Protein AF-A0AAU5MZJ8-F1 (afdb_monomer)

pLDDT: mean 77.82, std 21.88, range [34.81, 98.75]

Nearest PDB structures (foldseek):
  1cgw-assembly1_A  TM=7.640E-01  e=1.387E+00  Niallia circulans
  2dij-assembly1_A  TM=7.522E-01  e=1.387E+00  Niallia circulans
  5man-assembly1_B  TM=5.434E-01  e=4.311E-01  Bifidobacterium adolescentis
  1dtu-assembly1_A  TM=7.194E-01  e=1.300E+00  Niallia circulans
  1cgx-assembly1_A  TM=7.586E-01  e=2.333E+00  Niallia circulans

Structure (mmCIF, N/CA/C/O backbone):
data_AF-A0AAU5MZJ8-F1
#
_entry.id   AF-A0AAU5MZJ8-F1
#
loop_
_atom_site.group_PDB
_atom_site.id
_atom_site.type_symbol
_atom_site.label_atom_id
_atom_site.label_alt_id
_atom_site.label_comp_id
_atom_site.label_asym_id
_atom_site.label_entity_id
_atom_site.label_seq_id
_atom_site.pdbx_PDB_ins_code
_atom_site.Cartn_x
_atom_site.Cartn_y
_atom_site.Cartn_z
_atom_site.occupancy
_atom_site.B_iso_or_equiv
_atom_site.auth_seq_id
_atom_site.auth_comp_id
_atom_site.auth_asym_id
_atom_site.auth_atom_id
_atom_site.pdbx_PDB_model_num
ATOM 1 N N . MET A 1 1 ? -38.696 19.408 31.679 1.00 42.97 1 MET A N 1
ATOM 2 C CA . MET A 1 1 ? -37.779 20.458 31.189 1.00 42.97 1 MET A CA 1
ATOM 3 C C . MET A 1 1 ? -37.938 20.542 29.682 1.00 42.97 1 MET A C 1
ATOM 5 O O . MET A 1 1 ? -37.821 19.526 29.013 1.00 42.97 1 MET A O 1
ATOM 9 N N . ALA A 1 2 ? -38.366 21.706 29.203 1.00 43.31 2 ALA A N 1
ATOM 10 C CA . ALA A 1 2 ? -38.740 21.984 27.821 1.00 43.31 2 ALA A CA 1
ATOM 11 C C . ALA A 1 2 ? -37.609 22.708 27.072 1.00 43.31 2 ALA A C 1
ATOM 13 O O . ALA A 1 2 ? -36.688 23.217 27.708 1.00 43.31 2 ALA A O 1
ATOM 14 N N . SER A 1 3 ? -37.818 22.866 25.757 1.00 41.75 3 SER A N 1
ATOM 15 C CA . SER A 1 3 ? -37.194 23.851 24.851 1.00 41.75 3 SER A CA 1
ATOM 16 C C . SER A 1 3 ? -35.951 23.358 24.088 1.00 41.75 3 SER A C 1
ATOM 18 O O . SER A 1 3 ? -35.052 22.788 24.685 1.00 41.75 3 SER A O 1
ATOM 20 N N . ALA A 1 4 ? -35.783 23.555 22.776 1.00 44.44 4 ALA A N 1
ATOM 21 C CA . ALA A 1 4 ? -36.665 23.999 21.691 1.00 44.44 4 ALA A CA 1
ATOM 22 C C . ALA A 1 4 ? -35.978 23.707 20.338 1.00 44.44 4 ALA A C 1
ATOM 24 O O . ALA A 1 4 ? -34.767 23.523 20.251 1.00 44.44 4 ALA A O 1
ATOM 25 N N . ARG A 1 5 ? -36.792 23.660 19.279 1.00 52.44 5 ARG A N 1
ATOM 26 C CA . ARG A 1 5 ? -36.440 23.444 17.868 1.00 52.44 5 ARG A CA 1
ATOM 27 C C . ARG A 1 5 ? -36.169 24.766 17.129 1.00 52.44 5 ARG A C 1
ATOM 29 O O . ARG A 1 5 ? -36.909 25.713 17.361 1.00 52.44 5 ARG A O 1
ATOM 36 N N . ARG A 1 6 ? -35.315 24.670 16.086 1.00 52.00 6 ARG A N 1
ATOM 37 C CA . ARG A 1 6 ? -35.229 25.494 14.842 1.00 52.00 6 ARG A CA 1
ATOM 38 C C . ARG A 1 6 ? -34.779 26.959 15.068 1.00 52.00 6 ARG A C 1
ATOM 40 O O . ARG A 1 6 ? -34.987 27.509 16.130 1.00 52.00 6 ARG A O 1
ATOM 47 N N . THR A 1 7 ? -34.113 27.667 14.153 1.00 45.97 7 THR A N 1
ATOM 48 C CA . THR A 1 7 ? -34.232 27.725 12.685 1.00 45.97 7 THR A CA 1
ATOM 49 C C . THR A 1 7 ? -33.015 28.482 12.121 1.00 45.97 7 THR A C 1
ATOM 51 O O . THR A 1 7 ? -32.511 29.389 12.778 1.00 45.97 7 THR A O 1
ATOM 54 N N . ALA A 1 8 ? -32.576 28.151 10.905 1.00 48.88 8 ALA A N 1
ATOM 55 C CA . ALA A 1 8 ? -31.632 28.954 10.119 1.00 48.88 8 ALA A CA 1
ATOM 56 C C . ALA A 1 8 ? -32.317 30.180 9.478 1.00 48.88 8 ALA A C 1
ATOM 58 O O . ALA A 1 8 ? -33.536 30.155 9.287 1.00 48.88 8 ALA A O 1
ATOM 59 N N . PRO A 1 9 ? -31.538 31.177 9.020 1.00 58.47 9 PRO A N 1
ATOM 60 C CA . PRO A 1 9 ? -31.941 31.995 7.884 1.00 58.47 9 PRO A CA 1
ATOM 61 C C . PRO A 1 9 ? -30.958 31.909 6.704 1.00 58.47 9 PRO A C 1
ATOM 63 O O . PRO A 1 9 ? -29.758 32.138 6.830 1.00 58.47 9 PRO A O 1
ATOM 66 N N . PHE A 1 10 ? -31.536 31.637 5.533 1.00 47.34 10 PHE A N 1
ATOM 67 C CA . PHE A 1 10 ? -31.024 32.003 4.212 1.00 47.34 10 PHE A CA 1
ATOM 68 C C . PHE A 1 10 ? -30.968 33.532 4.072 1.00 47.34 10 PHE A C 1
ATOM 70 O O . PHE A 1 10 ? -31.932 34.205 4.443 1.00 47.34 10 PHE A O 1
ATOM 77 N N . ARG A 1 11 ? -29.93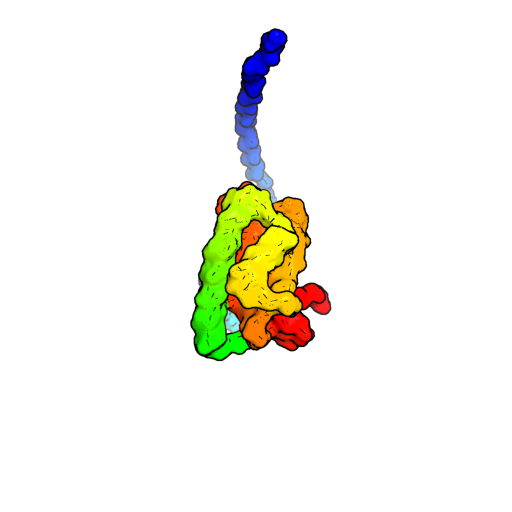5 34.067 3.408 1.00 53.38 11 ARG A N 1
ATOM 78 C CA . ARG A 1 11 ? -30.055 35.304 2.620 1.00 53.38 11 ARG A CA 1
ATOM 79 C C . ARG A 1 11 ? -29.236 35.230 1.334 1.00 53.38 11 ARG A C 1
ATOM 81 O O . ARG A 1 11 ? -28.053 34.915 1.348 1.00 53.38 11 ARG A O 1
ATOM 88 N N . ALA A 1 12 ? -29.937 35.533 0.247 1.00 47.31 12 ALA A N 1
ATOM 89 C CA . ALA A 1 12 ? -29.439 35.782 -1.092 1.00 47.31 12 ALA A CA 1
ATOM 90 C C . ALA A 1 12 ? -28.746 37.154 -1.184 1.00 47.31 12 ALA A C 1
ATOM 92 O O . ALA A 1 12 ? -29.113 38.083 -0.463 1.00 47.31 12 ALA A O 1
ATOM 93 N N . GLY A 1 13 ? -27.801 37.290 -2.114 1.00 41.91 13 GLY A N 1
ATOM 94 C CA . GLY A 1 13 ? -27.185 38.558 -2.504 1.00 41.91 13 GLY A CA 1
ATOM 95 C C . GLY A 1 13 ? -26.747 38.491 -3.966 1.00 41.91 13 GLY A C 1
ATOM 96 O O . GLY A 1 13 ? -26.109 37.527 -4.374 1.00 41.91 13 GLY A O 1
ATOM 97 N N . ALA A 1 14 ? -27.182 39.475 -4.748 1.00 46.59 14 ALA A N 1
ATOM 98 C CA . ALA A 1 14 ? -27.178 39.507 -6.203 1.00 46.59 14 ALA A CA 1
ATOM 99 C C . ALA A 1 14 ? -25.918 40.147 -6.826 1.00 46.59 14 ALA A C 1
ATOM 101 O O . ALA A 1 14 ? -25.224 40.930 -6.189 1.00 46.59 14 ALA A O 1
ATOM 102 N N . ALA A 1 15 ? -25.714 39.784 -8.097 1.00 47.28 15 ALA A N 1
ATOM 103 C CA . ALA A 1 15 ? -24.996 40.407 -9.217 1.00 47.28 15 ALA A CA 1
ATOM 104 C C . ALA A 1 15 ? -24.270 41.761 -9.046 1.00 47.28 15 ALA A C 1
ATOM 106 O O . ALA A 1 15 ? -24.851 42.733 -8.575 1.00 47.28 15 ALA A O 1
ATOM 107 N N . LEU A 1 16 ? -23.095 41.867 -9.687 1.00 46.56 16 LEU A N 1
ATOM 108 C CA . LEU A 1 16 ? -22.744 43.021 -10.526 1.00 46.56 16 LEU A CA 1
ATOM 109 C C . LEU A 1 16 ? -21.641 42.662 -11.537 1.00 46.56 16 LEU A C 1
ATOM 111 O O . LEU A 1 16 ? -20.525 42.296 -11.182 1.00 46.56 16 LEU A O 1
ATOM 115 N N . ILE A 1 17 ? -22.016 42.755 -12.813 1.00 49.84 17 ILE A N 1
ATOM 116 C CA . ILE A 1 17 ? -21.164 42.711 -14.002 1.00 49.84 17 ILE A CA 1
ATOM 117 C C . ILE A 1 17 ? -20.514 44.088 -14.144 1.00 49.84 17 ILE A C 1
ATOM 119 O O . ILE A 1 17 ? -21.228 45.090 -14.143 1.00 49.84 17 ILE A O 1
ATOM 123 N N . LEU A 1 18 ? -19.195 44.143 -14.338 1.00 51.44 18 LEU A N 1
ATOM 124 C CA . LEU A 1 18 ? -18.530 45.325 -14.884 1.00 51.44 18 LEU A CA 1
ATOM 125 C C . LEU A 1 18 ? -17.672 44.927 -16.083 1.00 51.44 18 LEU A C 1
ATOM 127 O O . LEU A 1 18 ? -16.629 44.290 -15.969 1.00 51.44 18 LEU A O 1
ATOM 131 N N . LEU A 1 19 ? -18.199 45.315 -17.241 1.00 46.66 19 LEU A N 1
ATOM 132 C CA . LEU A 1 19 ? -17.572 45.351 -18.549 1.00 46.66 19 LEU A CA 1
ATOM 133 C C . LEU A 1 19 ? -16.600 46.542 -18.570 1.00 46.66 19 LEU A C 1
ATOM 135 O O . LEU A 1 19 ? -17.018 47.675 -18.339 1.00 46.66 19 LEU A O 1
ATOM 139 N N . GLY A 1 20 ? -15.324 46.297 -18.854 1.00 44.97 20 GLY A N 1
ATOM 140 C CA . GLY A 1 20 ? -14.320 47.338 -19.071 1.00 44.97 20 GLY A CA 1
ATOM 141 C C . GLY A 1 20 ? -13.617 47.107 -20.401 1.00 44.97 20 GLY A C 1
ATOM 142 O O . GLY A 1 20 ? -12.674 46.328 -20.467 1.00 44.97 20 GLY A O 1
ATOM 143 N N . ALA A 1 21 ? -14.098 47.765 -21.456 1.00 52.84 21 ALA A N 1
ATOM 144 C CA . ALA A 1 21 ? -13.454 47.833 -22.762 1.00 52.84 21 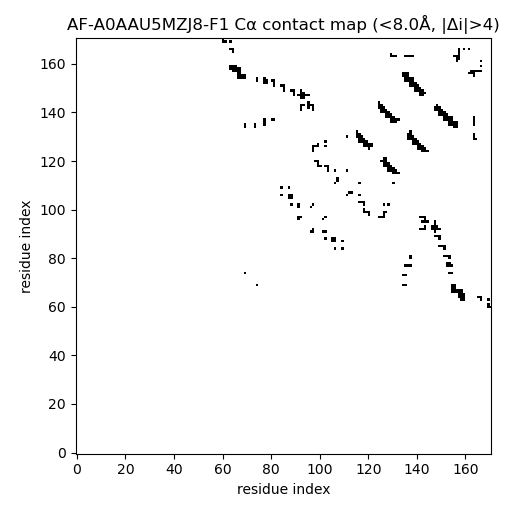ALA A CA 1
ATOM 145 C C . ALA A 1 21 ? -13.043 49.285 -23.040 1.00 52.84 21 ALA A C 1
ATOM 147 O O . ALA A 1 21 ? -13.898 50.164 -23.116 1.00 52.84 21 ALA A O 1
ATOM 148 N 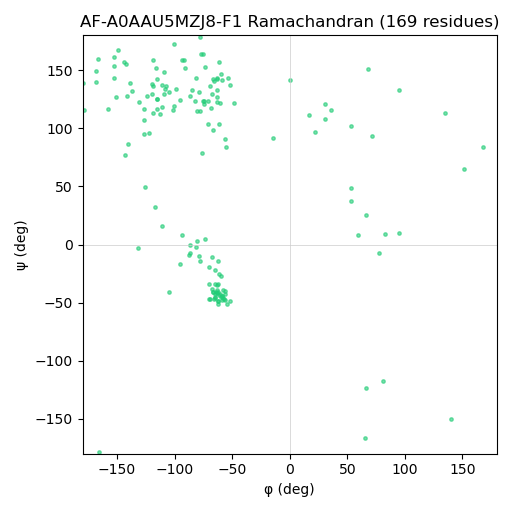N . ALA A 1 22 ? -11.736 49.516 -23.159 1.00 50.03 22 ALA A N 1
ATOM 149 C CA . ALA A 1 22 ? -11.068 50.722 -23.665 1.00 50.03 22 ALA A CA 1
ATOM 150 C C . ALA A 1 22 ? -9.552 50.415 -23.589 1.00 50.03 22 ALA A C 1
ATOM 152 O O . ALA A 1 22 ? -9.128 49.828 -22.603 1.00 50.03 22 ALA A O 1
ATOM 153 N N . LEU A 1 23 ? -8.643 50.726 -24.510 1.00 51.41 23 LEU A N 1
ATOM 154 C CA . LEU A 1 23 ? -8.605 51.643 -25.640 1.00 51.41 23 LEU A CA 1
ATOM 155 C C . LEU A 1 23 ? -7.341 51.283 -26.459 1.00 51.41 23 LEU A C 1
ATOM 157 O O . LEU A 1 23 ? -6.294 51.000 -25.888 1.00 51.41 23 LEU A O 1
ATOM 161 N N . THR A 1 24 ? -7.471 51.310 -27.786 1.00 50.66 24 THR A N 1
ATOM 162 C CA . THR A 1 24 ? -6.491 51.799 -28.782 1.00 50.66 24 THR A CA 1
ATOM 163 C C . THR A 1 24 ? -4.985 51.598 -28.549 1.00 50.66 24 THR A C 1
ATOM 165 O O . THR A 1 24 ? -4.365 52.296 -27.752 1.00 50.66 24 THR A O 1
ATOM 168 N N . GLY A 1 25 ? -4.369 50.810 -29.434 1.00 42.97 25 GLY A N 1
ATOM 169 C CA . GLY A 1 25 ? -2.945 50.896 -29.753 1.00 42.97 25 GLY A CA 1
ATOM 170 C C . GLY A 1 25 ? -2.715 50.696 -31.251 1.00 42.97 25 GLY A C 1
ATOM 171 O O . GLY A 1 25 ? -2.488 49.576 -31.694 1.00 42.97 25 GLY A O 1
ATOM 172 N N . CYS A 1 26 ? -2.795 51.777 -32.032 1.00 52.59 26 CYS A N 1
ATOM 173 C CA . CYS A 1 26 ? -2.201 51.836 -33.368 1.00 52.59 26 CYS A CA 1
ATOM 174 C C . CYS A 1 26 ? -0.686 51.982 -33.206 1.00 52.59 26 CYS A C 1
ATOM 176 O O . CYS A 1 26 ? -0.224 52.964 -32.631 1.00 52.59 26 CYS A O 1
ATOM 178 N N . GLY A 1 27 ? 0.079 51.037 -33.741 1.00 46.38 27 GLY A N 1
ATOM 179 C CA . GLY A 1 27 ? 1.530 51.133 -33.841 1.00 46.38 27 GLY A CA 1
ATOM 180 C C . GLY A 1 27 ? 1.998 50.521 -35.151 1.00 46.38 27 GLY A C 1
ATOM 181 O O . GLY A 1 27 ? 2.467 49.392 -35.174 1.00 46.38 27 GLY A O 1
ATOM 182 N N . THR A 1 28 ? 1.837 51.247 -36.257 1.00 53.56 28 THR A N 1
ATOM 183 C CA . THR A 1 28 ? 2.550 50.951 -37.504 1.00 53.56 28 THR A CA 1
ATOM 184 C C . THR A 1 28 ? 3.957 51.529 -37.397 1.00 53.56 28 THR A C 1
ATOM 186 O O . THR A 1 28 ? 4.106 52.751 -37.367 1.00 53.56 28 THR A O 1
ATOM 189 N N . VAL A 1 29 ? 4.981 50.677 -37.385 1.00 50.03 29 VAL A N 1
ATOM 190 C CA . VAL A 1 29 ? 6.347 51.096 -37.720 1.00 50.03 29 VAL A CA 1
ATOM 191 C C . VAL A 1 29 ? 6.712 50.444 -39.044 1.00 50.03 29 VAL A C 1
ATOM 193 O O . VAL A 1 29 ? 6.688 49.224 -39.187 1.00 50.03 29 VAL A O 1
ATOM 196 N N . LEU A 1 30 ? 6.974 51.301 -40.026 1.00 45.66 30 LEU A N 1
ATOM 197 C CA . LEU A 1 30 ? 7.473 50.943 -41.341 1.00 45.66 30 LEU A CA 1
ATOM 198 C C . LEU A 1 30 ? 8.935 50.487 -41.233 1.00 45.66 30 LEU A C 1
ATOM 200 O O . LEU A 1 30 ? 9.778 51.213 -40.719 1.00 45.66 30 LEU A O 1
ATOM 204 N N . VAL A 1 31 ? 9.162 49.264 -41.710 1.00 45.06 31 VAL A N 1
ATOM 205 C CA . VAL A 1 31 ? 10.235 48.793 -42.602 1.00 45.06 31 VAL A CA 1
ATOM 206 C C . VAL A 1 31 ? 11.595 49.506 -42.533 1.00 45.06 31 VAL A C 1
ATOM 208 O O . VAL A 1 31 ? 11.732 50.652 -42.949 1.00 45.06 31 VAL A O 1
ATOM 211 N N . TYR A 1 32 ? 12.630 48.725 -42.214 1.00 34.81 32 TYR A N 1
ATOM 212 C CA . TYR A 1 32 ? 13.843 48.680 -43.032 1.00 34.81 32 TYR A CA 1
ATOM 213 C C . TYR A 1 32 ? 14.124 47.214 -43.385 1.00 34.81 32 TYR A C 1
ATOM 215 O O . TYR A 1 32 ? 14.318 46.383 -42.501 1.00 34.81 32 TYR A O 1
ATOM 223 N N . ASP A 1 33 ? 14.063 46.921 -44.680 1.00 47.56 33 ASP A N 1
ATOM 224 C CA . ASP A 1 33 ? 14.564 45.701 -45.309 1.00 47.56 33 ASP A CA 1
ATOM 225 C C . ASP A 1 33 ? 16.056 45.916 -45.601 1.00 47.56 33 ASP A C 1
ATOM 227 O O . ASP A 1 33 ? 16.414 46.999 -46.065 1.00 47.56 33 ASP A O 1
ATOM 231 N N . ASP A 1 34 ? 16.906 44.945 -45.262 1.00 46.06 34 ASP A N 1
ATOM 232 C CA . ASP A 1 34 ? 17.881 44.351 -46.193 1.00 46.06 34 ASP A CA 1
ATOM 233 C C . ASP A 1 34 ? 18.658 43.245 -45.455 1.00 46.06 34 ASP A C 1
ATOM 235 O O . ASP A 1 34 ? 19.362 43.510 -44.477 1.00 46.06 34 ASP A O 1
ATOM 239 N N . GLY A 1 35 ? 18.516 41.990 -45.894 1.00 40.72 35 GLY A N 1
ATOM 240 C CA . GLY A 1 35 ? 19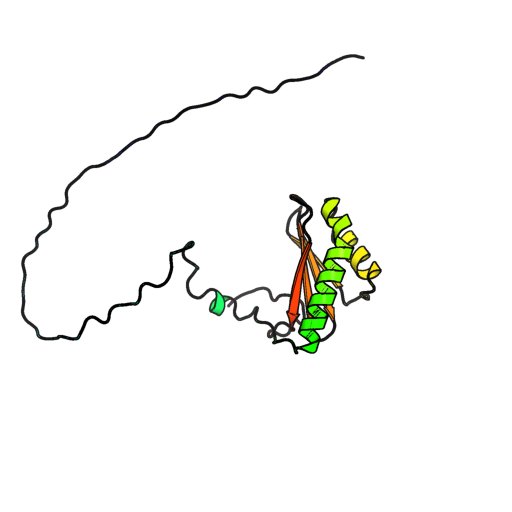.402 40.921 -45.423 1.00 40.72 35 GLY A CA 1
ATOM 241 C C . GLY A 1 35 ? 18.826 39.509 -45.398 1.00 40.72 35 GLY A C 1
ATOM 242 O O . GLY A 1 35 ? 18.704 38.918 -44.334 1.00 40.72 35 GLY A O 1
ATOM 243 N N . SER A 1 36 ? 18.515 38.973 -46.581 1.00 54.62 36 SER A N 1
ATOM 244 C CA . SER A 1 36 ? 18.730 37.574 -46.994 1.00 54.62 36 SER A CA 1
ATOM 245 C C . SER A 1 36 ? 18.676 36.470 -45.917 1.00 54.62 36 SER A C 1
ATOM 247 O O . SER A 1 36 ? 19.634 36.241 -45.178 1.00 54.62 36 SER A O 1
ATOM 249 N N . GLY A 1 37 ? 17.601 35.677 -45.941 1.00 35.81 37 GLY A N 1
ATOM 250 C CA . GLY A 1 37 ? 17.566 34.367 -45.291 1.00 35.81 37 GLY A CA 1
ATOM 251 C C . GLY A 1 37 ? 16.164 33.772 -45.190 1.00 35.81 37 GLY A C 1
ATOM 252 O O . GLY A 1 37 ? 15.523 33.880 -44.153 1.00 35.81 37 GLY A O 1
ATOM 253 N N . SER A 1 38 ? 15.681 33.100 -46.240 1.00 48.16 38 SER A N 1
ATOM 254 C CA . SER A 1 38 ? 14.627 32.087 -46.051 1.00 48.16 38 SER A CA 1
ATOM 255 C C . SER A 1 38 ? 15.226 30.884 -45.316 1.00 48.16 38 SER A C 1
ATOM 257 O O . SER A 1 38 ? 16.305 30.423 -45.694 1.00 48.16 38 SER A O 1
ATOM 259 N N . PRO A 1 39 ? 14.518 30.335 -44.316 1.00 47.00 39 PRO A N 1
ATOM 260 C CA . PRO A 1 39 ? 13.861 29.064 -44.602 1.00 47.00 39 PRO A CA 1
ATOM 261 C C . PRO A 1 39 ? 12.437 28.946 -44.026 1.00 47.00 39 PRO A C 1
ATOM 263 O O . PRO A 1 39 ? 12.149 29.340 -42.902 1.00 47.00 39 PRO A O 1
ATOM 266 N N . THR A 1 40 ? 11.567 28.360 -44.852 1.00 41.12 40 THR A N 1
ATOM 267 C CA . THR A 1 40 ? 10.404 27.510 -44.548 1.00 41.12 40 THR A CA 1
ATOM 268 C C . THR A 1 40 ? 9.858 27.525 -43.116 1.00 41.12 40 THR A C 1
ATOM 270 O O . THR A 1 40 ? 10.424 26.927 -42.203 1.00 41.12 40 THR A O 1
ATOM 273 N N . SER A 1 41 ? 8.653 28.082 -42.963 1.00 41.22 41 SER A N 1
ATOM 274 C CA . SER A 1 41 ? 7.763 27.811 -41.833 1.00 41.22 41 SER A CA 1
ATOM 275 C C . SER A 1 41 ? 7.390 26.324 -41.804 1.00 41.22 41 SER A C 1
ATOM 277 O O . SER A 1 41 ? 6.561 25.868 -42.589 1.00 41.22 41 SER A O 1
ATOM 279 N N . ALA A 1 42 ? 7.992 25.560 -40.895 1.00 46.88 42 ALA A N 1
ATOM 280 C CA . ALA A 1 42 ? 7.442 24.277 -40.480 1.00 46.88 42 ALA A CA 1
ATOM 281 C C . ALA A 1 42 ? 6.291 24.556 -39.504 1.00 46.88 42 ALA A C 1
ATOM 283 O O . ALA A 1 42 ? 6.492 25.138 -38.440 1.00 46.88 42 ALA A O 1
ATOM 284 N N . ALA A 1 43 ? 5.073 24.196 -39.904 1.00 45.94 43 ALA A N 1
ATOM 285 C CA . ALA A 1 43 ? 3.897 24.266 -39.052 1.00 45.94 43 ALA A CA 1
ATOM 286 C C . ALA A 1 43 ? 4.066 23.316 -37.855 1.00 45.94 43 ALA A C 1
ATOM 288 O O . ALA A 1 43 ? 4.250 22.113 -38.041 1.00 45.94 43 ALA A O 1
ATOM 289 N N . SER A 1 44 ? 3.987 23.844 -36.634 1.00 46.59 44 SER A N 1
ATOM 290 C CA . SER A 1 44 ? 3.848 23.017 -35.434 1.00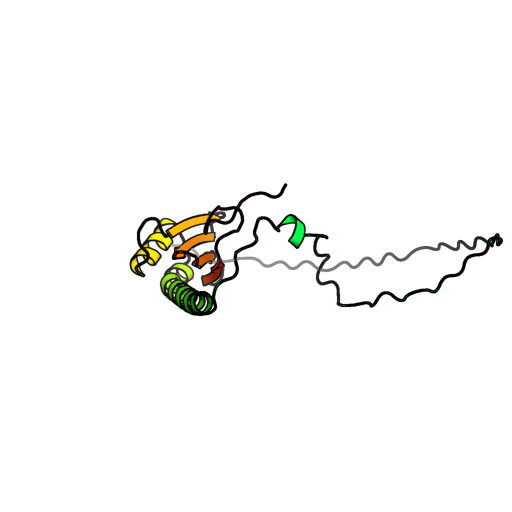 46.59 44 SER A CA 1
ATOM 291 C C . SER A 1 44 ? 2.472 22.340 -35.451 1.00 46.59 44 SER A C 1
ATOM 293 O O . SER A 1 44 ? 1.473 23.043 -35.637 1.00 46.59 44 SER A O 1
ATOM 295 N N . PRO A 1 45 ? 2.368 21.014 -35.250 1.00 47.84 45 PRO A N 1
ATOM 296 C CA . PRO A 1 45 ? 1.073 20.377 -35.092 1.00 47.84 45 PRO A CA 1
ATOM 297 C C . PRO A 1 45 ? 0.469 20.845 -33.766 1.00 47.84 45 PRO A C 1
ATOM 299 O O . PRO A 1 45 ? 1.027 20.632 -32.691 1.00 47.84 45 PRO A O 1
ATOM 302 N N . GLN A 1 46 ? -0.666 21.528 -33.861 1.00 54.06 46 GLN A N 1
ATOM 303 C CA . GLN A 1 46 ? -1.538 21.806 -32.729 1.00 54.06 46 GLN A CA 1
ATOM 304 C C . GLN A 1 46 ? -2.192 20.479 -32.332 1.00 54.06 46 GLN A C 1
ATOM 306 O O . GLN A 1 46 ? -3.066 19.987 -33.041 1.00 54.06 46 GLN A O 1
ATOM 311 N N . GLY A 1 47 ? -1.714 19.886 -31.240 1.00 46.22 47 GLY A N 1
ATOM 312 C CA . GLY A 1 47 ? -2.288 18.698 -30.621 1.00 46.22 47 GLY A CA 1
ATOM 313 C C . GLY A 1 47 ? -2.730 19.008 -29.197 1.00 46.22 47 GLY A C 1
ATOM 314 O O . GLY A 1 47 ? -1.894 19.282 -28.343 1.00 46.22 47 GLY A O 1
ATOM 315 N N . ASP A 1 48 ? -4.048 18.956 -29.014 1.00 43.97 48 ASP A N 1
ATOM 316 C CA . ASP A 1 48 ? -4.793 18.692 -27.781 1.00 43.97 48 ASP A CA 1
ATOM 317 C C . ASP A 1 48 ? -4.812 19.767 -26.676 1.00 43.97 48 ASP A C 1
ATOM 319 O O . ASP A 1 48 ? -3.982 19.849 -25.777 1.00 43.97 48 ASP A O 1
ATOM 323 N N . GLU A 1 49 ? -5.866 20.584 -26.769 1.00 47.59 49 GLU A N 1
ATOM 324 C CA . GLU A 1 49 ? -6.723 21.069 -25.679 1.00 47.59 49 GLU A CA 1
ATOM 325 C C . GLU A 1 49 ? -6.110 21.043 -24.266 1.00 47.59 49 GLU A C 1
ATOM 327 O O . GLU A 1 49 ? -6.171 20.059 -23.527 1.00 47.59 49 GLU A O 1
ATOM 332 N N . ALA A 1 50 ? -5.586 22.204 -23.868 1.00 48.12 50 ALA A N 1
ATOM 333 C CA . ALA A 1 50 ? -5.049 22.495 -22.548 1.00 48.12 50 ALA A CA 1
ATOM 334 C C . ALA A 1 50 ? -6.071 22.241 -21.424 1.00 48.12 50 ALA A C 1
ATOM 336 O O . ALA A 1 50 ? -6.791 23.134 -20.969 1.00 48.12 50 ALA A O 1
ATOM 337 N N . ARG A 1 51 ? -6.062 21.021 -20.888 1.00 54.38 51 ARG A N 1
ATOM 338 C CA . ARG A 1 51 ? -6.502 20.733 -19.525 1.00 54.38 51 ARG A CA 1
ATOM 339 C C . ARG A 1 51 ? -5.409 21.198 -18.564 1.00 54.38 51 ARG A C 1
ATOM 341 O O . ARG A 1 51 ? -4.645 20.373 -18.102 1.00 54.38 51 ARG A O 1
ATOM 348 N N . GLY A 1 52 ? -5.358 22.508 -18.299 1.00 51.16 52 GLY A N 1
ATOM 349 C CA . GLY A 1 52 ? -4.511 23.153 -17.284 1.00 51.16 52 GLY A CA 1
ATOM 350 C C . GLY A 1 52 ? -3.022 22.809 -17.379 1.00 51.16 52 GLY A C 1
ATOM 351 O O . GLY A 1 52 ? -2.635 21.744 -16.924 1.00 51.16 52 GLY A O 1
ATOM 352 N N . ASP A 1 53 ? -2.228 23.734 -17.930 1.00 53.22 53 ASP A N 1
ATOM 353 C CA . ASP A 1 53 ? -0.754 23.743 -17.998 1.00 53.22 53 ASP A CA 1
ATOM 354 C C . ASP A 1 53 ? -0.090 22.725 -17.053 1.00 53.22 53 ASP A C 1
ATOM 356 O O . ASP A 1 53 ? 0.111 22.979 -15.861 1.00 53.22 53 ASP A O 1
ATOM 360 N N . ALA A 1 54 ? 0.161 21.516 -17.560 1.00 67.56 54 ALA A N 1
ATOM 361 C CA . ALA A 1 54 ? 0.932 20.541 -16.814 1.00 67.56 54 ALA A CA 1
ATOM 362 C C . ALA A 1 54 ? 2.326 21.143 -16.640 1.00 67.56 54 ALA A C 1
ATOM 364 O O . ALA A 1 54 ? 2.934 21.551 -17.628 1.00 67.56 54 ALA A O 1
ATOM 365 N N . VAL A 1 55 ? 2.814 21.214 -15.396 1.00 70.94 55 VAL A N 1
ATOM 366 C CA . VAL A 1 55 ? 4.160 21.725 -15.106 1.00 70.94 55 VAL A CA 1
ATOM 367 C C . VAL A 1 55 ? 5.142 21.040 -16.064 1.00 70.94 55 VAL A C 1
ATOM 369 O O . VAL A 1 55 ? 5.189 19.801 -16.068 1.00 70.94 55 VAL A O 1
ATOM 372 N N . PRO A 1 56 ? 5.896 21.802 -16.881 1.00 78.75 56 PRO A N 1
ATOM 373 C CA . PRO A 1 56 ? 6.859 21.220 -17.800 1.00 78.75 56 PRO A CA 1
ATOM 374 C C . PRO A 1 56 ? 7.787 20.269 -17.044 1.00 78.75 56 PRO A C 1
ATOM 376 O O . PRO A 1 56 ? 8.231 20.573 -15.936 1.00 78.75 56 PRO A O 1
ATOM 379 N N . HIS A 1 57 ? 8.065 19.112 -17.636 1.00 82.62 57 HIS A N 1
ATOM 380 C CA . HIS A 1 57 ? 8.974 18.103 -17.090 1.00 82.62 57 HIS A CA 1
ATOM 381 C C . HIS A 1 57 ? 8.536 17.413 -15.784 1.00 82.62 57 HIS A C 1
ATOM 383 O O . HIS A 1 57 ? 9.374 16.952 -15.010 1.00 82.62 57 HIS A O 1
ATOM 389 N N . TYR A 1 58 ? 7.231 17.331 -15.484 1.00 83.44 58 TYR A N 1
ATOM 390 C CA . TYR A 1 58 ? 6.766 16.660 -14.261 1.00 83.44 58 TYR A CA 1
ATOM 391 C C . TYR A 1 58 ? 7.247 15.203 -14.157 1.00 83.44 58 TYR A C 1
ATOM 393 O O . TYR A 1 58 ? 7.669 14.788 -13.079 1.00 83.44 58 TYR A O 1
ATOM 401 N N . ALA A 1 59 ? 7.197 14.440 -15.254 1.00 85.88 59 ALA A N 1
ATOM 402 C CA . ALA A 1 59 ? 7.601 13.035 -15.262 1.00 85.88 59 ALA A CA 1
ATOM 403 C C . ALA A 1 59 ? 9.103 12.882 -14.983 1.00 85.88 59 ALA A C 1
ATOM 405 O O . ALA A 1 59 ? 9.497 12.051 -14.171 1.00 85.88 59 ALA A O 1
ATOM 406 N N . GLU A 1 60 ? 9.925 13.733 -15.589 1.00 85.19 60 GLU A N 1
ATOM 407 C CA . GLU A 1 60 ? 11.371 13.780 -15.405 1.00 85.19 60 GLU A CA 1
ATOM 408 C C . GLU A 1 60 ? 11.725 14.183 -13.969 1.00 85.19 60 GLU A C 1
ATOM 410 O O . GLU A 1 60 ? 12.519 13.509 -13.315 1.00 85.19 60 GLU A O 1
ATOM 415 N N . ASN A 1 61 ? 11.052 15.205 -13.431 1.00 86.69 61 ASN A N 1
ATOM 416 C CA . ASN A 1 61 ? 11.231 15.654 -12.048 1.00 86.69 61 ASN A CA 1
ATOM 417 C C . ASN A 1 61 ? 10.793 14.598 -11.018 1.00 86.69 61 ASN A C 1
ATOM 419 O O . ASN A 1 61 ? 11.237 14.637 -9.874 1.00 86.69 61 ASN A O 1
ATOM 423 N N . HIS A 1 62 ? 9.929 13.655 -11.407 1.00 89.62 62 HIS A N 1
ATOM 424 C CA . HIS A 1 62 ? 9.435 12.575 -10.549 1.00 89.62 62 HIS A CA 1
ATOM 425 C C . HIS A 1 62 ? 9.951 11.194 -10.966 1.00 89.62 62 HIS A C 1
ATOM 427 O O . HIS A 1 62 ? 9.433 10.186 -10.486 1.00 89.62 62 HIS A O 1
ATOM 433 N N . ALA A 1 63 ? 10.999 11.122 -11.795 1.00 90.31 63 ALA A N 1
ATOM 434 C CA . ALA A 1 63 ? 11.560 9.855 -12.265 1.00 90.31 63 ALA A CA 1
ATOM 435 C C . ALA A 1 63 ? 12.055 8.961 -11.112 1.00 90.31 63 ALA A C 1
ATOM 437 O O . ALA A 1 63 ? 11.974 7.738 -11.211 1.00 90.31 63 ALA A O 1
ATOM 438 N N . PHE A 1 64 ? 12.456 9.552 -9.980 1.00 90.50 64 PHE A N 1
ATOM 439 C CA . PHE A 1 64 ? 12.803 8.836 -8.744 1.00 90.50 64 PHE A CA 1
ATOM 440 C C . PHE A 1 64 ? 11.621 8.045 -8.138 1.00 90.50 64 PHE A C 1
ATOM 442 O O . PHE A 1 64 ? 11.804 7.211 -7.259 1.00 90.50 64 PHE A O 1
ATOM 449 N N . GLN A 1 65 ? 10.383 8.290 -8.577 1.00 93.75 65 GLN A N 1
ATOM 450 C CA . GLN A 1 65 ? 9.197 7.526 -8.170 1.00 93.75 65 GLN A CA 1
ATOM 451 C C . GLN A 1 65 ? 8.877 6.378 -9.137 1.00 93.75 65 GLN A C 1
ATOM 453 O O . GLN A 1 65 ? 7.827 5.753 -9.001 1.00 93.75 65 GLN A O 1
ATOM 458 N N . SER A 1 66 ? 9.752 6.093 -10.105 1.00 94.81 66 SER A N 1
ATOM 459 C CA . SER A 1 66 ? 9.546 5.000 -11.057 1.00 94.81 66 SER A CA 1
ATOM 460 C C . SER A 1 66 ? 9.596 3.638 -10.369 1.00 94.81 66 SER A C 1
ATOM 462 O O . SER A 1 66 ? 10.397 3.388 -9.460 1.00 94.81 66 SER A O 1
ATOM 464 N N . THR A 1 67 ? 8.734 2.742 -10.834 1.00 97.00 67 THR A N 1
ATOM 465 C CA . THR A 1 67 ? 8.631 1.365 -10.351 1.00 97.00 67 THR A CA 1
ATOM 466 C C . THR A 1 67 ? 9.151 0.403 -11.403 1.00 97.00 67 THR A C 1
ATOM 468 O O . THR A 1 67 ? 8.997 0.649 -12.596 1.00 97.00 67 THR A O 1
ATOM 471 N N . ALA A 1 68 ? 9.718 -0.716 -10.965 1.00 97.31 68 ALA A N 1
ATOM 472 C CA . ALA A 1 68 ? 10.006 -1.832 -11.850 1.00 97.31 68 ALA A CA 1
ATOM 473 C C . ALA A 1 68 ? 8.717 -2.364 -12.500 1.00 97.31 68 ALA A C 1
ATOM 475 O O . ALA A 1 68 ? 7.652 -2.383 -11.872 1.00 97.31 68 ALA A O 1
ATOM 476 N N . ASP A 1 69 ? 8.839 -2.842 -13.736 1.00 97.38 69 ASP A N 1
ATOM 477 C CA . ASP A 1 69 ? 7.746 -3.516 -14.428 1.00 97.38 69 ASP A CA 1
ATOM 478 C C . ASP A 1 69 ? 7.400 -4.841 -13.741 1.00 97.38 69 ASP A C 1
ATOM 480 O O . ASP A 1 69 ? 8.273 -5.602 -13.308 1.00 97.38 69 ASP A O 1
ATOM 484 N N . LEU A 1 70 ? 6.103 -5.135 -13.660 1.00 97.19 70 LEU A N 1
ATOM 485 C CA . LEU A 1 70 ? 5.621 -6.421 -13.175 1.00 97.19 70 LEU A CA 1
ATOM 486 C C . LEU A 1 70 ? 5.685 -7.465 -14.291 1.00 97.19 70 LEU A C 1
ATOM 488 O O . LEU A 1 70 ? 5.363 -7.190 -15.447 1.00 97.19 70 LEU A O 1
ATOM 492 N N . SER A 1 71 ? 6.025 -8.700 -13.921 1.00 97.50 71 SER A N 1
ATOM 493 C CA . SER A 1 71 ? 5.747 -9.841 -14.791 1.00 97.50 71 SER A CA 1
ATOM 494 C C . SER A 1 71 ? 4.236 -9.974 -15.009 1.00 97.50 71 SER A C 1
ATOM 496 O O . SER A 1 71 ? 3.436 -9.549 -14.175 1.00 97.50 71 SER A O 1
ATOM 498 N N . GLU A 1 72 ? 3.820 -10.619 -16.097 1.00 97.81 72 GLU A N 1
ATOM 499 C CA . GLU A 1 72 ? 2.392 -10.828 -16.369 1.00 97.81 72 GLU A CA 1
ATOM 500 C C . GLU A 1 72 ? 1.692 -11.602 -15.236 1.00 97.81 72 GLU A C 1
ATOM 502 O O . GLU A 1 72 ? 0.584 -11.259 -14.824 1.00 97.81 72 GLU A O 1
ATOM 507 N N . ALA A 1 73 ? 2.372 -12.601 -14.666 1.00 97.25 73 ALA A N 1
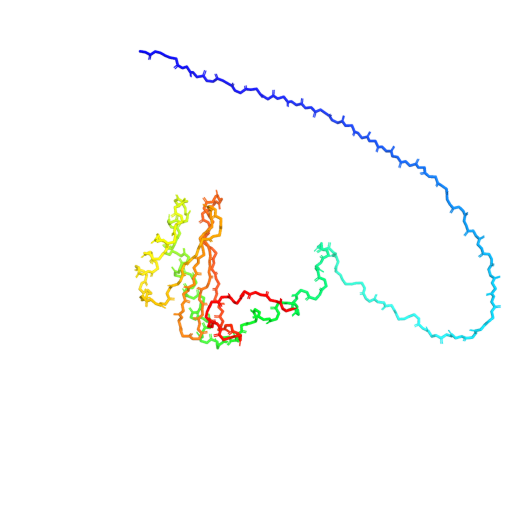ATOM 508 C CA . ALA A 1 73 ? 1.862 -13.349 -13.520 1.00 97.25 73 ALA A CA 1
ATOM 509 C C . ALA A 1 73 ? 1.696 -12.459 -12.275 1.00 97.25 73 ALA A C 1
ATOM 511 O O . ALA A 1 73 ? 0.691 -12.563 -11.569 1.00 97.25 73 ALA A O 1
ATOM 512 N N . ASP A 1 74 ? 2.651 -11.560 -12.018 1.00 97.75 74 ASP A N 1
ATOM 513 C CA . ASP A 1 74 ? 2.573 -10.623 -10.897 1.00 97.75 74 ASP A CA 1
ATOM 514 C C . ASP A 1 74 ? 1.506 -9.555 -11.098 1.00 97.75 74 ASP A C 1
ATOM 516 O O . ASP A 1 74 ? 0.869 -9.160 -10.126 1.00 97.75 74 ASP A O 1
ATOM 520 N N . ARG A 1 75 ? 1.278 -9.113 -12.337 1.00 98.19 75 ARG A N 1
ATOM 521 C CA . ARG A 1 75 ? 0.214 -8.163 -12.672 1.00 98.19 75 ARG A CA 1
ATOM 522 C C . ARG A 1 75 ? -1.161 -8.754 -12.366 1.00 98.19 75 ARG A C 1
ATOM 524 O O . ARG A 1 75 ? -1.927 -8.148 -11.621 1.00 98.19 75 ARG A O 1
ATOM 531 N N . VAL A 1 76 ? -1.437 -9.968 -12.851 1.00 98.44 76 VAL A N 1
ATOM 532 C CA . VAL A 1 76 ? -2.699 -10.683 -12.572 1.00 98.44 76 VAL A CA 1
ATOM 533 C C . VAL A 1 76 ? -2.875 -10.930 -11.072 1.00 98.44 76 VAL A C 1
ATOM 535 O O . VAL A 1 76 ? -3.957 -10.718 -10.522 1.00 98.44 76 VAL A O 1
ATOM 538 N N . ARG A 1 77 ? -1.804 -11.332 -10.375 1.00 98.44 77 ARG A N 1
ATOM 539 C CA . ARG A 1 77 ? -1.823 -11.471 -8.912 1.00 98.44 77 ARG A CA 1
ATOM 540 C C . ARG A 1 77 ? -2.106 -10.132 -8.225 1.00 98.44 77 ARG A C 1
ATOM 542 O O . ARG A 1 77 ? -2.909 -10.087 -7.302 1.00 98.44 77 ARG A O 1
ATOM 549 N N . GLY A 1 78 ? -1.476 -9.054 -8.680 1.00 98.38 78 GLY A N 1
ATOM 550 C CA . GLY A 1 78 ? -1.655 -7.702 -8.161 1.00 98.38 78 GLY A CA 1
ATOM 551 C C . GLY A 1 78 ? -3.096 -7.224 -8.254 1.00 98.38 78 GLY A C 1
ATOM 552 O O . GLY A 1 78 ? -3.629 -6.718 -7.272 1.00 98.38 78 GLY A O 1
ATOM 553 N N . GLU A 1 79 ? -3.754 -7.451 -9.388 1.00 98.62 79 GLU A N 1
ATOM 554 C CA . GLU A 1 79 ? -5.175 -7.136 -9.568 1.00 98.62 79 GLU A CA 1
ATOM 555 C C . GLU A 1 79 ? -6.057 -7.895 -8.565 1.00 98.62 79 GLU A C 1
ATOM 557 O O . GLU A 1 79 ? -6.913 -7.295 -7.913 1.00 98.62 79 GLU A O 1
ATOM 562 N N . ALA A 1 80 ? -5.807 -9.193 -8.365 1.00 98.62 80 ALA A N 1
ATOM 563 C CA . ALA A 1 80 ? -6.546 -9.990 -7.387 1.00 98.62 80 ALA A CA 1
ATOM 564 C C . ALA A 1 80 ? -6.335 -9.499 -5.941 1.00 98.62 80 ALA A C 1
ATOM 566 O O . ALA A 1 80 ? -7.290 -9.411 -5.166 1.00 98.62 80 ALA A O 1
ATOM 567 N N . GLU A 1 81 ? -5.101 -9.142 -5.574 1.00 98.69 81 GLU A N 1
ATOM 568 C CA . GLU A 1 81 ? -4.784 -8.605 -4.246 1.00 98.69 81 GLU A CA 1
ATOM 569 C C . GLU A 1 81 ? -5.397 -7.213 -4.029 1.00 98.69 81 GLU A C 1
ATOM 571 O O . GLU A 1 81 ? -5.925 -6.932 -2.953 1.00 98.69 81 GLU A O 1
ATOM 576 N N . VAL A 1 82 ? -5.414 -6.359 -5.057 1.00 98.75 82 VAL A N 1
ATOM 577 C CA . VAL A 1 82 ? -6.092 -5.055 -5.026 1.00 98.75 82 VAL A CA 1
ATOM 578 C C . VAL A 1 82 ? -7.581 -5.224 -4.731 1.00 98.75 82 VAL A C 1
ATOM 580 O O . VAL A 1 82 ? -8.111 -4.546 -3.848 1.00 98.75 82 VAL A O 1
ATOM 583 N N . GLU A 1 83 ? -8.259 -6.141 -5.421 1.00 98.56 83 GLU A N 1
ATOM 584 C CA . GLU A 1 83 ? -9.687 -6.389 -5.199 1.00 98.56 83 GLU A CA 1
ATOM 585 C C . GLU A 1 83 ? -9.959 -6.979 -3.810 1.00 98.56 83 GLU A C 1
ATOM 587 O O . GLU A 1 83 ? -10.865 -6.522 -3.106 1.00 98.56 83 GLU A O 1
ATOM 592 N N . LYS A 1 84 ? -9.121 -7.915 -3.352 1.00 98.56 84 LYS A N 1
ATOM 593 C CA . LYS A 1 84 ? -9.186 -8.468 -1.992 1.00 98.56 84 LYS A CA 1
ATOM 594 C C . LYS A 1 84 ? -9.054 -7.378 -0.924 1.00 98.56 84 LYS A C 1
ATOM 596 O O . LYS A 1 84 ? -9.840 -7.346 0.027 1.00 98.56 84 LYS A O 1
ATOM 601 N N . VAL A 1 85 ? -8.089 -6.472 -1.079 1.00 98.38 85 VAL A N 1
ATOM 602 C CA . VAL A 1 85 ? -7.857 -5.358 -0.150 1.00 98.38 85 VAL A CA 1
ATOM 603 C C . VAL A 1 85 ? -9.023 -4.373 -0.160 1.00 98.38 85 VAL A C 1
ATOM 605 O O . VAL A 1 85 ? -9.510 -4.000 0.910 1.00 98.38 85 VAL A O 1
ATOM 608 N N . LYS A 1 86 ? -9.503 -3.971 -1.345 1.00 97.31 86 LYS A N 1
ATOM 609 C CA . LYS A 1 86 ? -10.661 -3.074 -1.469 1.00 97.31 86 LYS A CA 1
ATOM 610 C C . LYS A 1 86 ? -11.883 -3.656 -0.772 1.00 97.31 86 LYS A C 1
ATOM 612 O O . LYS A 1 86 ? -12.530 -2.951 -0.001 1.00 97.31 86 LYS A O 1
ATOM 617 N N . TRP A 1 87 ? -12.167 -4.936 -1.009 1.00 96.88 87 TRP A N 1
ATOM 618 C CA . TRP A 1 87 ? -13.296 -5.619 -0.390 1.00 96.88 87 TRP A CA 1
ATOM 619 C C . TRP A 1 87 ? -13.158 -5.680 1.134 1.00 96.88 87 TRP A C 1
ATOM 621 O O . TRP A 1 87 ? -14.076 -5.291 1.852 1.00 96.88 87 TRP A O 1
ATOM 631 N N . GLY A 1 88 ? -11.994 -6.093 1.645 1.00 96.50 88 GLY A N 1
ATOM 632 C CA . GLY A 1 88 ? -11.782 -6.209 3.088 1.00 96.50 88 GLY A CA 1
ATOM 633 C C . GLY A 1 88 ? -11.843 -4.870 3.828 1.00 96.50 88 GLY A C 1
ATOM 634 O O . GLY A 1 88 ? -12.331 -4.810 4.956 1.00 96.50 88 GLY A O 1
ATOM 635 N N . LEU A 1 89 ? -11.397 -3.782 3.195 1.00 95.94 89 LEU A N 1
ATOM 636 C CA . LEU A 1 89 ? -11.405 -2.442 3.788 1.00 95.94 89 LEU A CA 1
ATOM 637 C C . LEU A 1 89 ? -12.716 -1.667 3.581 1.00 95.94 89 LEU A C 1
ATOM 639 O O . LEU A 1 89 ? -12.887 -0.623 4.213 1.00 95.94 89 LEU A O 1
ATOM 643 N N . ALA A 1 90 ? -13.649 -2.160 2.758 1.00 92.81 90 ALA A N 1
ATOM 644 C CA . ALA A 1 90 ? -14.875 -1.444 2.396 1.00 92.81 90 ALA A CA 1
ATOM 645 C C . ALA A 1 90 ? -15.687 -0.996 3.623 1.00 92.81 90 ALA A C 1
ATOM 647 O O . ALA A 1 90 ? -15.962 0.191 3.788 1.00 92.81 90 ALA A O 1
ATOM 648 N N . ALA A 1 91 ? -15.970 -1.911 4.556 1.00 91.12 91 ALA A N 1
ATOM 649 C CA . ALA A 1 91 ? -16.747 -1.593 5.758 1.00 91.12 91 ALA A CA 1
ATOM 650 C C . ALA A 1 91 ? -16.051 -0.562 6.670 1.00 91.12 91 ALA A C 1
ATOM 652 O O . ALA A 1 91 ? -16.704 0.276 7.300 1.00 91.12 91 ALA A O 1
ATOM 653 N N . LEU A 1 92 ? -14.715 -0.602 6.746 1.00 91.56 92 LEU A N 1
ATOM 654 C CA . LEU A 1 92 ? -13.940 0.370 7.519 1.00 91.56 92 LEU A CA 1
ATOM 655 C C . LEU A 1 92 ? -14.040 1.770 6.898 1.00 91.56 92 LEU A C 1
ATOM 657 O O . LEU A 1 92 ? -14.175 2.766 7.618 1.00 91.56 92 LEU A O 1
ATOM 661 N N . ALA A 1 93 ? -13.986 1.826 5.569 1.00 89.88 93 ALA A N 1
ATOM 662 C CA . ALA A 1 93 ? -14.057 3.052 4.799 1.00 89.88 93 ALA A CA 1
ATOM 663 C C . ALA A 1 93 ? -15.468 3.673 4.850 1.00 89.88 93 ALA A C 1
ATOM 665 O O . ALA A 1 93 ? -15.600 4.846 5.203 1.00 89.88 93 ALA A O 1
ATOM 666 N N . GLU A 1 94 ? -16.527 2.883 4.638 1.00 88.06 94 GLU A N 1
ATOM 667 C CA . GLU A 1 94 ? -17.934 3.302 4.782 1.00 88.06 94 GLU A CA 1
ATOM 668 C C . GLU A 1 94 ? -18.239 3.855 6.179 1.00 88.06 94 GLU A C 1
ATOM 670 O O . GLU A 1 94 ? -18.932 4.864 6.341 1.00 88.06 94 GLU A O 1
ATOM 675 N N . GLY A 1 95 ? -17.670 3.225 7.210 1.00 85.56 95 GLY A N 1
ATOM 676 C CA . GLY A 1 95 ? -17.811 3.663 8.593 1.00 85.56 95 GLY A CA 1
ATOM 677 C C . GLY A 1 95 ? -17.122 4.993 8.912 1.00 85.56 95 GLY A C 1
ATOM 678 O O . GLY A 1 95 ? -17.350 5.519 10.003 1.00 85.56 95 GLY A O 1
ATOM 679 N N . ARG A 1 96 ? -16.291 5.536 8.005 1.00 83.56 96 ARG A N 1
ATOM 680 C CA . ARG A 1 96 ? -15.461 6.744 8.203 1.00 83.56 96 ARG A CA 1
ATOM 681 C C . ARG A 1 96 ? -14.576 6.665 9.450 1.00 83.56 96 ARG A C 1
ATOM 683 O O . ARG A 1 96 ? -14.379 7.642 10.168 1.00 83.56 96 ARG A O 1
ATOM 690 N N . LYS A 1 97 ? -14.059 5.465 9.723 1.00 76.62 97 LYS A N 1
ATOM 691 C CA . LYS A 1 97 ? -13.194 5.154 10.873 1.00 76.62 97 LYS A CA 1
ATOM 692 C C . LYS A 1 97 ? -11.803 4.710 10.422 1.00 76.62 97 LYS A C 1
ATOM 694 O O . LYS A 1 97 ? -11.190 3.871 11.079 1.00 76.62 97 LYS A O 1
ATOM 699 N N . SER A 1 98 ? -11.311 5.236 9.297 1.00 84.62 98 SER A N 1
ATOM 700 C CA . SER A 1 98 ? -9.968 4.924 8.810 1.00 84.62 98 SER A CA 1
ATOM 701 C C . SER A 1 98 ? -8.934 5.488 9.786 1.00 84.62 98 SER A C 1
ATOM 703 O O . SER A 1 98 ? -8.643 6.681 9.799 1.00 84.62 98 SER A O 1
ATOM 705 N N . THR A 1 99 ? -8.436 4.619 10.657 1.00 91.38 99 THR A N 1
ATOM 706 C CA . THR A 1 99 ? -7.252 4.848 11.480 1.00 91.38 99 THR A CA 1
ATOM 707 C C . THR A 1 99 ? -6.200 3.839 11.056 1.00 91.38 99 THR A C 1
ATOM 709 O O . THR A 1 99 ? -6.540 2.739 10.618 1.00 91.38 99 THR A O 1
ATOM 712 N N . GLU A 1 100 ? -4.925 4.177 11.221 1.00 94.69 100 GLU A N 1
ATOM 713 C CA . GLU A 1 100 ? -3.815 3.271 10.908 1.00 94.69 100 GLU A CA 1
ATOM 714 C C . GLU A 1 100 ? -3.974 1.907 11.586 1.00 94.69 100 GLU A C 1
ATOM 716 O O . GLU A 1 100 ? -3.964 0.875 10.922 1.00 94.69 100 GLU A O 1
ATOM 721 N N . ALA A 1 101 ? -4.261 1.900 12.891 1.00 95.06 101 ALA A N 1
ATOM 722 C CA . ALA A 1 101 ? -4.481 0.668 13.646 1.00 95.06 101 ALA A CA 1
ATOM 723 C C . ALA A 1 101 ? -5.693 -0.143 13.147 1.00 95.06 101 ALA A C 1
ATOM 725 O O . ALA A 1 101 ? -5.684 -1.374 13.204 1.00 95.06 101 ALA A O 1
ATOM 726 N N . GLY A 1 102 ? -6.749 0.527 12.674 1.00 94.69 102 GLY A N 1
ATOM 727 C CA . GLY A 1 102 ? -7.919 -0.129 12.093 1.00 94.69 102 GLY A CA 1
ATOM 728 C C . GLY A 1 102 ? -7.598 -0.792 10.755 1.00 94.69 102 GLY A C 1
ATOM 729 O O . GLY A 1 102 ? -7.932 -1.959 10.559 1.00 94.69 102 GLY A O 1
ATOM 730 N N . VAL A 1 103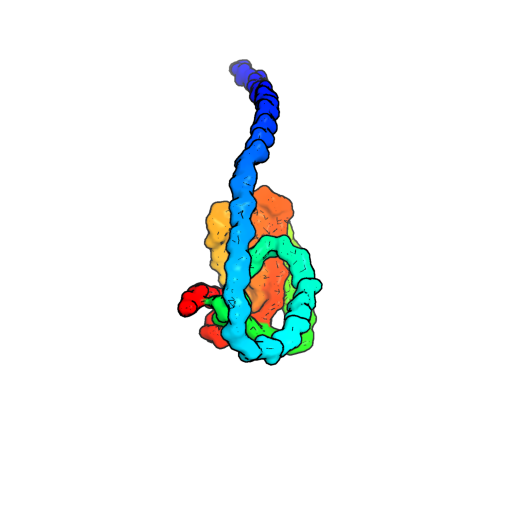 ? -6.909 -0.068 9.871 1.00 96.06 103 VAL A N 1
ATOM 731 C CA . VAL A 1 103 ? -6.474 -0.573 8.561 1.00 96.06 103 VAL A CA 1
ATOM 732 C C . VAL A 1 103 ? -5.518 -1.750 8.737 1.00 96.06 103 VAL A C 1
ATOM 734 O O . VAL A 1 103 ? -5.752 -2.810 8.162 1.00 96.06 103 VAL A O 1
ATOM 737 N N . LEU A 1 104 ? -4.509 -1.605 9.598 1.00 97.31 104 LEU A N 1
ATOM 738 C CA . LEU A 1 104 ? -3.538 -2.653 9.904 1.00 97.31 104 LEU A CA 1
ATOM 739 C C . LEU A 1 104 ? -4.230 -3.937 10.388 1.00 97.31 104 LEU A C 1
ATOM 741 O O . LEU A 1 104 ? -3.988 -5.018 9.858 1.00 97.31 104 LEU A O 1
ATOM 745 N N . LYS A 1 105 ? -5.168 -3.815 11.336 1.00 97.38 105 LYS A N 1
ATOM 746 C CA . LYS A 1 105 ? -5.943 -4.951 11.856 1.00 97.38 105 LYS A CA 1
ATOM 747 C C . LYS A 1 105 ? -6.730 -5.677 10.766 1.00 97.38 105 LYS A C 1
ATOM 749 O O . LYS A 1 105 ? -6.747 -6.905 10.754 1.00 97.38 105 LYS A O 1
ATOM 754 N N . VAL A 1 106 ? -7.399 -4.938 9.881 1.00 97.56 106 VAL A N 1
ATOM 755 C CA . VAL A 1 106 ? -8.160 -5.538 8.776 1.00 97.56 106 VAL A CA 1
ATOM 756 C C . VAL A 1 106 ? -7.223 -6.265 7.816 1.00 97.56 106 VAL A C 1
ATOM 758 O O . VAL A 1 106 ? -7.495 -7.410 7.471 1.00 97.56 106 VAL A O 1
ATOM 761 N N . LEU A 1 107 ? -6.103 -5.647 7.435 1.00 98.38 107 LEU A N 1
ATOM 762 C CA . LEU A 1 107 ? -5.126 -6.255 6.529 1.00 98.38 107 LEU A CA 1
ATOM 763 C C . LEU A 1 107 ? -4.516 -7.539 7.121 1.00 98.38 107 LEU A C 1
ATOM 765 O O . LEU A 1 107 ? -4.444 -8.553 6.429 1.00 98.38 107 LEU A O 1
ATOM 769 N N . HIS A 1 108 ? -4.195 -7.567 8.414 1.00 98.44 108 HIS A N 1
ATOM 770 C CA . HIS A 1 108 ? -3.799 -8.816 9.076 1.00 98.44 108 HIS A CA 1
ATOM 771 C C . HIS A 1 108 ? -4.916 -9.864 9.086 1.00 98.44 108 HIS A C 1
ATOM 773 O O . HIS A 1 108 ? -4.659 -11.041 8.845 1.00 98.44 108 HIS A O 1
ATOM 779 N N . GLY A 1 109 ? -6.170 -9.448 9.288 1.00 98.12 109 GLY A N 1
ATOM 780 C CA . GLY A 1 109 ? -7.338 -10.329 9.185 1.00 98.12 109 GLY A CA 1
ATOM 781 C C . GLY A 1 109 ? -7.540 -10.935 7.790 1.00 98.12 109 GLY A C 1
ATOM 782 O O . GLY A 1 109 ? -8.103 -12.020 7.672 1.00 98.12 109 GLY A O 1
ATOM 783 N N . LEU A 1 110 ? -7.036 -10.279 6.740 1.00 97.94 110 LEU A N 1
ATOM 784 C CA . LEU A 1 110 ? -6.997 -10.799 5.367 1.00 97.94 110 LEU A CA 1
ATOM 785 C C . LEU A 1 110 ? -5.818 -11.758 5.108 1.00 97.94 110 LEU A C 1
ATOM 787 O O . LEU A 1 110 ? -5.699 -12.300 4.002 1.00 97.94 110 LEU A O 1
ATOM 791 N N . GLY A 1 111 ? -4.956 -11.973 6.104 1.00 98.19 111 GLY A N 1
ATOM 792 C CA . GLY A 1 111 ? -3.829 -12.901 6.053 1.00 98.19 111 GLY A CA 1
ATOM 793 C C . GLY A 1 111 ? -2.490 -12.280 5.654 1.00 98.19 111 GLY A C 1
ATOM 794 O O . GLY A 1 111 ? -1.547 -13.028 5.410 1.00 98.19 111 GLY A O 1
ATOM 795 N N . TYR A 1 112 ? -2.374 -10.949 5.579 1.00 98.12 112 TYR A N 1
ATOM 796 C CA . TYR A 1 112 ? -1.071 -10.310 5.373 1.00 98.12 112 TYR A CA 1
ATOM 797 C C . TYR A 1 112 ? -0.264 -10.355 6.681 1.00 98.12 112 TYR A C 1
ATOM 799 O O . TYR A 1 112 ? -0.768 -9.898 7.708 1.00 98.12 112 TYR A O 1
ATOM 807 N N . PRO A 1 113 ? 0.952 -10.923 6.699 1.00 95.56 113 PRO A N 1
ATOM 808 C CA . PRO A 1 113 ? 1.706 -11.103 7.936 1.00 95.56 113 PRO A CA 1
ATOM 809 C C . PRO A 1 113 ? 2.324 -9.796 8.451 1.00 95.56 113 PRO A C 1
ATOM 811 O O . PRO A 1 113 ? 2.476 -8.813 7.716 1.00 95.56 113 PRO A O 1
ATOM 814 N N . ASP A 1 114 ? 2.728 -9.804 9.721 1.00 92.31 114 ASP A N 1
ATOM 815 C CA . ASP A 1 114 ? 3.503 -8.718 10.325 1.00 92.31 114 ASP A CA 1
ATOM 816 C C . ASP A 1 114 ? 4.758 -8.402 9.501 1.00 92.31 114 ASP A C 1
ATOM 818 O O . ASP A 1 114 ? 5.385 -9.281 8.908 1.00 92.31 114 ASP A O 1
ATOM 822 N N . GLY A 1 115 ? 5.109 -7.119 9.432 1.00 92.75 115 GLY A N 1
ATOM 823 C CA . GLY A 1 115 ? 6.259 -6.644 8.659 1.00 92.75 115 GLY A CA 1
ATOM 824 C C . GLY A 1 115 ? 6.036 -6.548 7.145 1.00 92.75 115 GLY A C 1
ATOM 825 O O . GLY A 1 115 ? 6.879 -5.976 6.463 1.00 92.75 115 GLY A O 1
ATOM 826 N N . THR A 1 116 ? 4.908 -7.032 6.610 1.00 96.56 116 THR A N 1
ATOM 827 C CA . THR A 1 116 ? 4.548 -6.818 5.190 1.00 96.56 116 THR A CA 1
ATOM 828 C C . THR A 1 116 ? 3.618 -5.634 4.975 1.00 96.56 116 THR A C 1
ATOM 830 O O . THR A 1 116 ? 3.506 -5.145 3.853 1.00 96.56 116 THR A O 1
ATOM 833 N N . VAL A 1 117 ? 2.970 -5.158 6.040 1.00 97.69 117 VAL A N 1
ATOM 834 C CA . VAL A 1 117 ? 2.019 -4.049 5.997 1.00 97.69 117 VAL A CA 1
ATOM 835 C C . VAL A 1 117 ? 2.625 -2.820 6.661 1.00 97.69 117 VAL A C 1
ATOM 837 O O . VAL A 1 117 ? 3.083 -2.874 7.801 1.00 97.69 117 VAL A O 1
ATOM 840 N N . THR A 1 118 ? 2.573 -1.691 5.967 1.00 96.12 118 THR A N 1
ATOM 841 C CA . THR A 1 118 ? 2.850 -0.367 6.527 1.00 96.12 118 THR A CA 1
ATOM 842 C C . THR A 1 118 ? 1.607 0.492 6.375 1.00 96.12 118 THR A C 1
ATOM 844 O O . THR A 1 118 ? 0.955 0.462 5.335 1.00 96.12 118 THR A O 1
ATOM 847 N N . THR A 1 119 ? 1.273 1.269 7.399 1.00 96.06 119 THR A N 1
ATOM 848 C CA . THR A 1 119 ? 0.195 2.260 7.355 1.00 96.06 119 THR A CA 1
ATOM 849 C C . THR A 1 119 ? 0.755 3.653 7.593 1.00 96.06 119 THR A C 1
ATOM 851 O O . THR A 1 119 ? 1.846 3.802 8.138 1.00 96.06 119 THR A O 1
ATOM 854 N N . GLY A 1 120 ? 0.014 4.671 7.171 1.00 93.94 120 GLY A N 1
ATOM 855 C CA . GLY A 1 120 ? 0.338 6.059 7.467 1.00 93.94 120 GLY A CA 1
ATOM 856 C C . GLY A 1 120 ? -0.909 6.929 7.485 1.00 93.94 120 GLY A C 1
ATOM 857 O O . GLY A 1 120 ? -1.951 6.563 6.942 1.00 93.94 120 GLY A O 1
ATOM 858 N N . SER A 1 121 ? -0.807 8.100 8.102 1.00 92.00 121 SER A N 1
ATOM 859 C CA . SER A 1 121 ? -1.866 9.109 8.098 1.00 92.00 121 SER A CA 1
ATOM 860 C C . SER A 1 121 ? -1.444 10.322 7.281 1.00 92.00 121 SER A C 1
ATOM 862 O O . SER A 1 121 ? -0.325 10.816 7.404 1.00 92.00 121 SER A O 1
ATOM 864 N N . PHE A 1 122 ? -2.364 10.838 6.470 1.00 83.44 122 PHE A N 1
ATOM 865 C CA . PHE A 1 122 ? -2.197 12.090 5.744 1.00 83.44 122 PHE A CA 1
ATOM 866 C C . PHE A 1 122 ? -3.320 13.054 6.130 1.00 83.44 122 PHE A C 1
ATOM 868 O O . PHE A 1 122 ? -4.436 13.005 5.608 1.00 83.44 122 PHE A O 1
ATOM 875 N N . GLY A 1 123 ? -3.026 13.930 7.091 1.00 81.94 123 GLY A N 1
ATOM 876 C CA . GLY A 1 123 ? -4.036 14.792 7.699 1.00 81.94 123 GLY A CA 1
ATOM 877 C C . GLY A 1 123 ? -5.096 14.007 8.495 1.00 81.94 123 GLY A C 1
ATOM 878 O O . GLY A 1 123 ? -4.911 12.828 8.794 1.00 81.94 123 GLY A O 1
ATOM 879 N N . PRO A 1 124 ? -6.219 14.648 8.863 1.00 78.19 124 PRO A N 1
ATOM 880 C CA . PRO A 1 124 ? -7.190 14.078 9.805 1.00 78.19 124 PRO A CA 1
ATOM 881 C C . PRO A 1 124 ? -8.137 13.027 9.205 1.00 78.19 124 PRO A C 1
ATOM 883 O O . PRO A 1 124 ? -8.905 12.412 9.944 1.00 78.19 124 PRO A O 1
ATOM 886 N N . HIS A 1 125 ? -8.148 12.854 7.881 1.00 81.69 125 HIS A N 1
ATOM 887 C CA . HIS A 1 125 ? -9.199 12.095 7.191 1.00 81.69 125 HIS A CA 1
ATOM 888 C C . HIS A 1 125 ? -8.688 11.058 6.197 1.00 81.69 125 HIS A C 1
ATOM 890 O O . HIS A 1 125 ? -9.506 10.359 5.609 1.00 81.69 125 HIS A O 1
ATOM 896 N N . ARG A 1 126 ? -7.376 10.949 5.975 1.00 88.69 126 ARG A N 1
ATOM 897 C CA . ARG A 1 126 ? -6.831 9.989 5.017 1.00 88.69 126 ARG A CA 1
ATOM 898 C C . ARG A 1 126 ? -5.829 9.078 5.694 1.00 88.69 126 ARG A C 1
ATOM 900 O O . ARG A 1 126 ? -4.874 9.546 6.307 1.00 88.69 126 ARG A O 1
ATOM 907 N N . THR A 1 127 ? -6.034 7.780 5.533 1.00 94.19 127 THR A N 1
ATOM 908 C CA . THR A 1 127 ? -5.093 6.750 5.975 1.00 94.19 127 THR A CA 1
ATOM 909 C C . THR A 1 127 ? -4.575 6.030 4.746 1.00 94.19 127 THR A C 1
ATOM 911 O O . THR A 1 127 ? -5.372 5.549 3.944 1.00 94.19 127 THR A O 1
ATOM 914 N N . SER A 1 128 ? -3.262 5.980 4.574 1.00 95.50 128 SER A N 1
ATOM 915 C CA . SER A 1 128 ? -2.597 5.190 3.546 1.00 95.50 128 SER A CA 1
ATOM 916 C C . SER A 1 128 ? -2.190 3.824 4.083 1.00 95.50 128 SER A C 1
ATOM 918 O O . SER A 1 128 ? -2.035 3.619 5.290 1.00 95.50 128 SER A O 1
ATOM 920 N N . PHE A 1 129 ? -1.997 2.889 3.163 1.00 97.25 129 PHE A N 1
ATOM 921 C CA . PHE A 1 129 ? -1.385 1.604 3.445 1.00 97.25 129 PHE A CA 1
ATOM 922 C C . PHE A 1 129 ? -0.518 1.153 2.271 1.00 97.25 129 PHE A C 1
ATOM 924 O O . PHE A 1 129 ? -0.740 1.552 1.126 1.00 97.25 129 PHE A O 1
ATOM 931 N N . THR A 1 130 ? 0.425 0.276 2.579 1.00 98.19 130 THR A N 1
ATOM 932 C CA . THR A 1 130 ? 1.257 -0.451 1.627 1.00 98.19 130 THR A CA 1
ATOM 933 C C . THR A 1 130 ? 1.354 -1.897 2.096 1.00 98.19 130 THR A C 1
ATOM 935 O O . THR A 1 130 ? 1.628 -2.141 3.270 1.00 98.19 130 THR A O 1
ATOM 938 N N . VAL A 1 131 ? 1.147 -2.848 1.188 1.00 98.56 131 VAL A N 1
ATOM 939 C CA . VAL A 1 131 ? 1.353 -4.285 1.402 1.00 98.56 131 VAL A CA 1
ATOM 940 C C . VAL A 1 131 ? 2.483 -4.756 0.488 1.00 98.56 131 VAL A C 1
ATOM 942 O O . VAL A 1 131 ? 2.423 -4.554 -0.723 1.00 98.56 131 VAL A O 1
ATOM 945 N N . SER A 1 132 ? 3.504 -5.382 1.068 1.00 98.06 132 SER A N 1
ATOM 946 C CA . SER A 1 132 ? 4.685 -5.896 0.366 1.00 98.06 132 SER A CA 1
ATOM 947 C C . SER A 1 132 ? 4.566 -7.404 0.142 1.00 98.06 132 SER A C 1
ATOM 949 O O . SER A 1 132 ? 4.504 -8.167 1.104 1.00 98.06 132 SER A O 1
ATOM 951 N N . LEU A 1 133 ? 4.564 -7.845 -1.118 1.00 97.25 133 LEU A N 1
ATOM 952 C CA . LEU A 1 133 ? 4.348 -9.239 -1.534 1.00 97.25 133 LEU A CA 1
ATOM 953 C C . LEU A 1 133 ? 5.498 -9.741 -2.429 1.00 97.25 133 LEU A C 1
ATOM 955 O O . LEU A 1 133 ? 5.293 -10.290 -3.515 1.00 97.25 133 LEU A O 1
ATOM 959 N N . GLY A 1 134 ? 6.737 -9.537 -1.977 1.00 94.62 134 GLY A N 1
ATOM 960 C CA . GLY A 1 134 ? 7.939 -9.822 -2.763 1.00 94.62 134 GLY A CA 1
ATOM 961 C C . GLY A 1 134 ? 8.231 -8.683 -3.737 1.00 94.62 134 GLY A C 1
ATOM 962 O O . GLY A 1 134 ? 8.481 -7.569 -3.298 1.00 94.62 134 GLY A O 1
ATOM 963 N N . THR A 1 135 ? 8.199 -8.953 -5.043 1.00 95.44 135 THR A N 1
ATOM 964 C CA . THR A 1 135 ? 8.373 -7.944 -6.110 1.00 95.44 135 THR A CA 1
ATOM 965 C C . THR A 1 135 ? 7.128 -7.092 -6.356 1.00 95.44 135 THR A C 1
ATOM 967 O O . THR A 1 135 ? 7.216 -6.065 -7.023 1.00 95.44 135 THR A O 1
ATOM 970 N N . LEU A 1 136 ? 5.982 -7.527 -5.831 1.00 98.00 136 LEU A N 1
ATOM 971 C CA . LEU A 1 136 ? 4.679 -6.893 -5.975 1.00 98.00 136 LEU A CA 1
ATOM 972 C C . LEU A 1 136 ? 4.358 -6.050 -4.739 1.00 98.00 136 LEU A C 1
ATOM 974 O O . LEU A 1 136 ? 4.464 -6.521 -3.606 1.00 98.00 136 LEU A O 1
ATOM 978 N N . CYS A 1 137 ? 3.881 -4.837 -4.972 1.00 98.44 137 CYS A N 1
ATOM 979 C CA . CYS A 1 137 ? 3.410 -3.913 -3.956 1.00 98.44 137 CYS A CA 1
ATOM 980 C C . CYS A 1 137 ? 1.938 -3.598 -4.202 1.00 98.44 137 CYS A C 1
ATOM 982 O O . CYS A 1 137 ? 1.555 -3.329 -5.338 1.00 98.44 137 CYS A O 1
ATOM 984 N N . VAL A 1 138 ? 1.124 -3.591 -3.147 1.00 98.62 138 VAL A N 1
ATOM 985 C CA . VAL A 1 138 ? -0.238 -3.042 -3.192 1.00 98.62 138 VAL A CA 1
ATOM 986 C C . VAL A 1 138 ? -0.272 -1.798 -2.321 1.00 98.62 138 VAL A C 1
ATOM 988 O O . VAL A 1 138 ? -0.136 -1.889 -1.101 1.00 98.62 138 VAL A O 1
ATOM 991 N N . GLN A 1 139 ? -0.442 -0.635 -2.938 1.00 97.81 139 GLN A N 1
ATOM 992 C CA . GLN A 1 139 ? -0.464 0.652 -2.251 1.00 97.81 139 GLN A CA 1
ATOM 993 C C . GLN A 1 139 ? -1.843 1.289 -2.380 1.00 97.81 139 GLN A C 1
ATOM 995 O O . GLN A 1 139 ? -2.506 1.188 -3.412 1.00 97.81 139 GLN A O 1
ATOM 1000 N N . GLY A 1 140 ? -2.301 1.952 -1.323 1.00 96.38 140 GLY A N 1
ATOM 1001 C CA . GLY A 1 140 ? -3.624 2.543 -1.331 1.00 96.38 140 GLY A CA 1
ATOM 1002 C C . GLY A 1 140 ? -3.886 3.543 -0.222 1.00 96.38 140 GLY A C 1
ATOM 1003 O O . GLY A 1 140 ? -3.020 3.881 0.587 1.00 96.38 140 GLY A O 1
ATOM 1004 N N . SER A 1 141 ? -5.112 4.054 -0.211 1.00 95.25 141 SER A N 1
ATOM 1005 C CA . SER A 1 141 ? -5.610 4.938 0.834 1.00 95.25 141 SER A CA 1
ATOM 1006 C C . SER A 1 141 ? -7.121 4.840 0.998 1.00 95.25 141 SER A C 1
ATOM 1008 O O . SER A 1 141 ? -7.848 4.509 0.061 1.00 95.25 141 SER A O 1
ATOM 1010 N N . LEU A 1 142 ? -7.575 5.155 2.207 1.00 93.50 142 LEU A N 1
ATOM 1011 C CA . LEU A 1 142 ? -8.976 5.315 2.560 1.00 93.50 142 LEU A CA 1
ATOM 1012 C C . LEU A 1 142 ? -9.252 6.801 2.777 1.00 93.50 142 LEU A C 1
ATOM 1014 O O . LEU A 1 142 ? -8.488 7.474 3.475 1.00 93.50 142 LEU A O 1
ATOM 1018 N N . ASP A 1 143 ? -10.347 7.296 2.203 1.00 83.31 143 ASP A N 1
ATOM 1019 C CA . ASP A 1 143 ? -10.845 8.650 2.447 1.00 83.31 143 ASP A CA 1
ATOM 1020 C C . ASP A 1 143 ? -12.023 8.618 3.435 1.00 83.31 143 ASP A C 1
ATOM 1022 O O . ASP A 1 143 ? -13.075 8.032 3.169 1.00 83.31 143 ASP A O 1
ATOM 1026 N N . GLY A 1 144 ? -11.826 9.228 4.602 1.00 69.31 144 GLY A N 1
ATOM 1027 C CA . GLY A 1 144 ? -12.762 9.236 5.720 1.00 69.31 144 GLY A CA 1
ATOM 1028 C C . GLY A 1 144 ? -13.817 10.342 5.675 1.00 69.31 144 GLY A C 1
ATOM 1029 O O . GLY A 1 144 ? -14.636 10.399 6.590 1.00 69.31 144 GLY A O 1
ATOM 1030 N N . VAL A 1 145 ? -13.835 11.225 4.666 1.00 69.31 145 VAL A N 1
ATOM 1031 C CA . VAL A 1 145 ? -14.813 12.333 4.604 1.00 69.31 145 VAL A CA 1
ATOM 1032 C C . VAL A 1 145 ? -15.931 12.120 3.590 1.00 69.31 145 VAL A C 1
ATOM 1034 O O . VAL A 1 145 ? -17.087 12.398 3.924 1.00 69.31 145 VAL A O 1
ATOM 1037 N N . VAL A 1 146 ? -15.642 11.595 2.393 1.00 62.44 146 VAL A N 1
ATOM 1038 C CA . VAL A 1 146 ? -16.648 11.459 1.321 1.00 62.44 146 VAL A CA 1
ATOM 1039 C C . VAL A 1 146 ? -16.643 10.048 0.734 1.00 62.44 146 VAL A C 1
ATOM 1041 O O . VAL A 1 146 ? -15.634 9.576 0.225 1.00 62.44 146 VAL A O 1
ATOM 1044 N N . ASN A 1 147 ? -17.804 9.388 0.790 1.00 66.44 147 ASN A N 1
ATOM 1045 C CA . ASN A 1 147 ? -18.099 8.080 0.187 1.00 66.44 147 ASN A CA 1
ATOM 1046 C C . ASN A 1 147 ? -17.245 6.885 0.638 1.00 66.44 147 ASN A C 1
ATOM 1048 O O . ASN A 1 147 ? -17.408 5.816 0.060 1.00 66.44 147 ASN A O 1
ATOM 1052 N N . GLY A 1 148 ? -16.387 7.026 1.658 1.00 69.88 148 GLY A N 1
ATOM 1053 C CA . GLY A 1 148 ? -15.680 5.890 2.254 1.00 69.88 148 GLY A CA 1
ATOM 1054 C C . GLY A 1 148 ? -14.940 5.056 1.211 1.00 69.88 148 GLY A C 1
ATOM 1055 O O . GLY A 1 148 ? -15.134 3.846 1.136 1.00 69.88 148 GLY A O 1
ATOM 1056 N N . LEU A 1 149 ? -14.168 5.707 0.335 1.00 85.81 149 LEU A N 1
ATOM 1057 C CA . LEU A 1 149 ? -13.644 5.040 -0.852 1.00 85.81 149 LEU A CA 1
ATOM 1058 C C . LEU A 1 149 ? -12.314 4.312 -0.601 1.00 85.81 149 LEU A C 1
ATOM 1060 O O . LEU A 1 149 ? -11.318 4.900 -0.183 1.00 85.81 149 LEU A O 1
ATOM 1064 N N . VAL A 1 150 ? -12.343 3.041 -0.996 1.00 93.75 150 VAL A N 1
ATOM 1065 C CA . VAL A 1 150 ? -11.274 2.106 -1.385 1.00 93.75 150 VAL A CA 1
ATOM 1066 C C . VAL A 1 150 ? -10.329 2.540 -2.517 1.00 93.75 150 VAL A C 1
ATOM 1068 O O . VAL A 1 150 ? -10.601 2.127 -3.643 1.00 93.75 150 VAL A O 1
ATOM 1071 N N . ARG A 1 151 ? -9.249 3.317 -2.327 1.00 95.06 151 ARG A N 1
ATOM 1072 C CA . ARG A 1 151 ? -8.233 3.478 -3.399 1.00 95.06 151 ARG A CA 1
ATOM 1073 C C . ARG A 1 151 ? -7.092 2.492 -3.197 1.00 95.06 151 ARG A C 1
ATOM 1075 O O . ARG A 1 151 ? -6.473 2.511 -2.141 1.00 95.06 151 ARG A O 1
ATOM 1082 N N . ALA A 1 152 ? -6.807 1.671 -4.199 1.00 97.38 152 ALA A N 1
ATOM 1083 C CA . ALA A 1 152 ? -5.699 0.724 -4.176 1.00 97.38 152 ALA A CA 1
ATOM 1084 C C . ALA A 1 152 ? -5.217 0.428 -5.598 1.00 97.38 152 ALA A C 1
ATOM 1086 O O . ALA A 1 152 ? -6.039 0.331 -6.513 1.00 97.38 152 ALA A O 1
ATOM 1087 N N . GLU A 1 153 ? -3.909 0.267 -5.753 1.00 98.12 153 GLU A N 1
ATOM 1088 C CA . GLU A 1 153 ? -3.236 -0.089 -6.999 1.00 98.12 153 GLU A CA 1
ATOM 1089 C C . GLU A 1 153 ? -2.073 -1.047 -6.727 1.00 98.12 153 GLU A C 1
ATOM 1091 O O . GLU A 1 153 ? -1.530 -1.086 -5.620 1.00 98.12 153 GLU A O 1
ATOM 1096 N N . ALA A 1 154 ? -1.721 -1.828 -7.745 1.00 98.44 154 ALA A N 1
ATOM 1097 C CA . ALA A 1 154 ? -0.594 -2.744 -7.721 1.00 98.44 154 ALA A CA 1
ATOM 1098 C C . ALA A 1 154 ? 0.542 -2.199 -8.592 1.00 98.44 154 ALA A C 1
ATOM 1100 O O . ALA A 1 154 ? 0.297 -1.743 -9.707 1.00 98.44 154 ALA A O 1
ATOM 1101 N N . HIS A 1 155 ? 1.775 -2.277 -8.099 1.00 98.31 155 HIS A N 1
ATOM 1102 C CA . HIS A 1 155 ? 2.973 -1.872 -8.834 1.00 98.31 155 HIS A CA 1
ATOM 1103 C C . HIS A 1 155 ? 4.188 -2.714 -8.415 1.00 98.31 155 HIS A C 1
ATOM 1105 O O . HIS A 1 155 ? 4.134 -3.448 -7.425 1.00 98.31 155 HIS A O 1
ATOM 1111 N N . GLY A 1 156 ? 5.280 -2.635 -9.178 1.00 98.19 156 GLY A N 1
ATOM 1112 C CA . GLY A 1 156 ? 6.556 -3.248 -8.804 1.00 98.19 156 GLY A CA 1
ATOM 1113 C C . GLY A 1 156 ? 7.325 -2.435 -7.762 1.00 98.19 156 GLY A C 1
ATOM 1114 O O . GLY A 1 156 ? 6.906 -1.351 -7.356 1.00 98.19 156 GLY A O 1
ATOM 1115 N N . LEU A 1 157 ? 8.481 -2.938 -7.335 1.00 97.75 157 LEU A N 1
ATOM 1116 C CA . LEU A 1 157 ? 9.362 -2.223 -6.406 1.00 97.75 157 LEU A CA 1
ATOM 1117 C C . LEU A 1 157 ? 9.801 -0.866 -6.978 1.00 97.75 157 LEU A C 1
ATOM 1119 O O . LEU A 1 157 ? 10.108 -0.763 -8.166 1.00 97.75 157 LEU A O 1
ATOM 1123 N N . TYR A 1 158 ? 9.888 0.159 -6.133 1.00 96.25 158 TYR A N 1
ATOM 1124 C CA . TYR A 1 158 ? 10.498 1.434 -6.504 1.00 96.25 158 TYR A CA 1
ATOM 1125 C C . TYR A 1 158 ? 11.981 1.235 -6.831 1.00 96.25 158 TYR A C 1
ATOM 1127 O O . TYR A 1 158 ? 12.718 0.586 -6.081 1.00 96.25 158 TYR A O 1
ATOM 1135 N N . MET A 1 159 ? 12.421 1.814 -7.948 1.00 95.12 159 MET A N 1
ATOM 1136 C CA . MET A 1 159 ? 13.776 1.610 -8.474 1.00 95.12 159 MET A CA 1
ATOM 1137 C C . MET A 1 159 ? 14.871 2.265 -7.618 1.00 95.12 159 MET A C 1
ATOM 1139 O O . MET A 1 159 ? 16.016 1.826 -7.662 1.00 95.12 159 MET A O 1
ATOM 1143 N N . GLU A 1 160 ? 14.511 3.232 -6.772 1.00 91.62 160 GLU A N 1
ATOM 1144 C CA . GLU A 1 160 ? 15.404 3.897 -5.807 1.00 91.62 160 GLU A CA 1
ATOM 1145 C C . GLU A 1 160 ? 15.771 3.024 -4.586 1.00 91.62 160 GLU A C 1
ATOM 1147 O O . GLU A 1 160 ? 16.420 3.482 -3.649 1.00 91.62 160 GLU A O 1
ATOM 1152 N N . GLY A 1 161 ? 15.343 1.756 -4.548 1.00 88.94 161 GLY A N 1
ATOM 1153 C CA . GLY A 1 161 ? 15.748 0.805 -3.504 1.00 88.94 161 GLY A CA 1
ATOM 1154 C C . GLY A 1 161 ? 14.955 0.897 -2.196 1.00 88.94 161 GLY A C 1
ATOM 1155 O O . GLY A 1 161 ? 15.282 0.214 -1.228 1.00 88.94 161 GLY A O 1
ATOM 1156 N N . THR A 1 162 ? 13.873 1.676 -2.161 1.00 91.81 162 THR A N 1
ATOM 1157 C CA . THR A 1 162 ? 12.950 1.766 -1.013 1.00 91.81 162 THR A CA 1
ATOM 1158 C C . THR A 1 162 ? 11.932 0.616 -0.953 1.00 91.81 162 THR A C 1
ATOM 1160 O O . THR A 1 162 ? 11.062 0.583 -0.078 1.00 91.81 162 THR A O 1
ATOM 1163 N N . GLY A 1 163 ? 12.021 -0.348 -1.874 1.00 95.06 163 GLY A N 1
ATOM 1164 C CA . GLY A 1 163 ? 11.103 -1.480 -1.959 1.00 95.06 163 GLY A CA 1
ATOM 1165 C C . GLY A 1 163 ? 9.696 -1.021 -2.340 1.00 95.06 163 GLY A C 1
ATOM 1166 O O . GLY A 1 163 ? 9.519 -0.379 -3.368 1.00 95.06 163 GLY A O 1
ATOM 1167 N N . CYS A 1 164 ? 8.695 -1.335 -1.517 1.00 96.19 164 CYS A N 1
ATOM 1168 C CA . CYS A 1 164 ? 7.313 -0.884 -1.728 1.00 96.19 164 CYS A CA 1
ATOM 1169 C C . CYS A 1 164 ? 7.003 0.493 -1.126 1.00 96.19 164 CYS A C 1
ATOM 1171 O O . CYS A 1 164 ? 5.911 1.024 -1.327 1.00 96.19 164 CYS A O 1
ATOM 1173 N N . VAL A 1 165 ? 7.928 1.079 -0.364 1.00 92.25 165 VAL A N 1
ATOM 1174 C CA . VAL A 1 165 ? 7.710 2.389 0.250 1.00 92.25 165 VAL A CA 1
ATOM 1175 C C . VAL A 1 165 ? 8.018 3.468 -0.775 1.00 92.25 165 VAL A C 1
ATOM 1177 O O . VAL A 1 165 ? 9.124 3.522 -1.305 1.00 92.25 165 VAL A O 1
ATOM 1180 N N . LYS A 1 166 ? 7.052 4.350 -1.038 1.00 90.19 166 LYS A N 1
ATOM 1181 C CA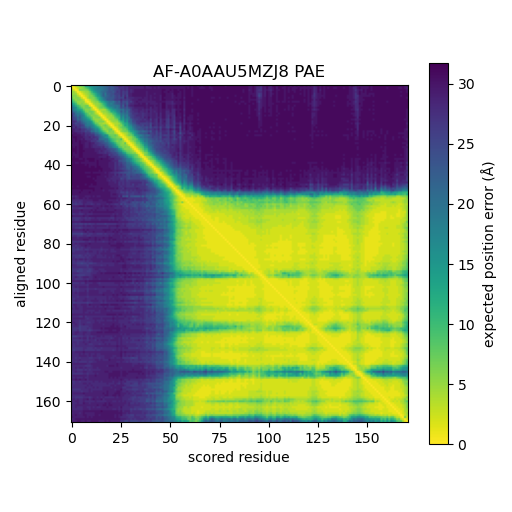 . LYS A 1 166 ? 7.235 5.454 -1.983 1.00 90.19 166 LYS A CA 1
ATOM 1182 C C . LYS A 1 166 ? 8.380 6.377 -1.532 1.00 90.19 166 LYS A C 1
ATOM 1184 O O . LYS A 1 166 ? 8.278 6.937 -0.431 1.00 90.19 166 LYS A O 1
ATOM 1189 N N . PRO A 1 167 ? 9.430 6.574 -2.353 1.00 90.69 167 PRO A N 1
ATOM 1190 C CA . PRO A 1 167 ? 10.525 7.470 -2.010 1.00 90.69 167 PRO A CA 1
ATOM 1191 C C . PRO A 1 167 ? 10.016 8.911 -1.884 1.00 90.69 167 PRO A C 1
ATOM 1193 O O . PRO A 1 167 ? 9.113 9.343 -2.605 1.00 90.69 167 PRO A O 1
ATOM 1196 N N . GLN A 1 168 ? 10.583 9.647 -0.930 1.00 86.38 168 GLN A N 1
ATOM 1197 C CA . GLN A 1 168 ? 10.279 11.056 -0.676 1.00 86.38 168 GLN A CA 1
ATOM 1198 C C . GLN A 1 168 ? 11.443 11.902 -1.202 1.00 86.38 168 GLN A C 1
ATOM 1200 O O . GLN A 1 168 ? 12.587 11.588 -0.883 1.00 86.38 168 GLN A O 1
ATOM 1205 N N . GLY A 1 169 ? 11.183 12.962 -1.974 1.00 74.69 169 GLY A N 1
ATOM 1206 C CA . GLY A 1 169 ? 12.247 13.829 -2.499 1.00 74.69 169 GLY A CA 1
ATOM 1207 C C . GLY A 1 169 ? 12.034 14.291 -3.939 1.00 74.69 169 GLY A C 1
ATOM 1208 O O . GLY A 1 169 ? 10.893 14.478 -4.348 1.00 74.69 169 GLY A O 1
ATOM 1209 N N . GLY A 1 170 ? 13.147 14.511 -4.643 1.00 63.31 170 GLY A N 1
ATOM 1210 C CA . GLY A 1 170 ? 13.291 15.142 -5.961 1.00 63.31 170 GLY A CA 1
ATOM 1211 C C . GLY A 1 170 ? 14.455 16.138 -5.885 1.00 63.31 170 GLY A C 1
ATOM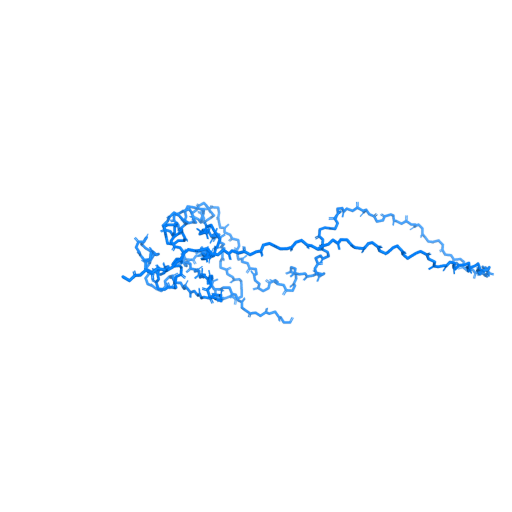 1212 O O . GLY A 1 170 ? 14.384 17.066 -5.079 1.00 63.31 170 GLY A O 1
ATOM 1213 N N . HIS A 1 171 ? 15.553 15.872 -6.599 1.00 53.56 171 HIS A N 1
ATOM 1214 C CA . HIS A 1 171 ? 16.786 16.674 -6.545 1.00 53.56 171 HIS A CA 1
ATOM 1215 C C . HIS A 1 171 ? 16.684 17.979 -7.333 1.00 53.56 171 HIS A C 1
ATOM 1217 O O . HIS A 1 171 ? 16.039 17.966 -8.403 1.00 53.56 171 HIS A O 1
#

Secondary structure (DSSP, 8-state):
------------------------------------------PPP-----SS-PPTTHHHHTGGG-BPPPPHHHHHHHHHHHHHHHHHHHHHHHTT---HHHHHHHHHHTTPPTTTEEEEEETTTEEEEEEEETTEEEEEEEESSSTT-EEEEEEE-BTTTTBTSPP----

Solvent-accessible surface area (backbone atoms only — not comparable to full-atom values): 10984 Å² total; per-residue (Å²): 140,84,89,85,81,89,81,88,81,90,82,87,86,82,90,83,89,82,89,86,87,86,79,90,82,90,77,88,77,85,81,85,88,87,80,90,79,90,79,81,88,77,80,76,82,89,75,77,84,82,79,63,86,71,65,84,60,53,67,71,61,44,49,71,66,39,53,42,83,62,52,74,71,52,46,58,51,28,54,54,52,33,52,52,50,37,62,68,44,33,66,46,16,64,66,45,58,59,38,46,72,53,52,51,53,47,46,44,73,74,66,51,55,89,90,31,63,50,63,40,74,57,74,98,42,30,20,36,39,33,39,52,64,82,64,41,20,41,40,35,37,33,35,34,82,65,87,19,41,66,44,62,45,57,46,25,32,30,70,77,71,53,39,66,50,81,70,83,85,68,136

Mean predicted aligned error: 16.09 Å

Sequence (171 aa):
MASARRTAPFRAGAALILLGAALTGCGTVLVYDDGSGSPTSAASPQGDEARGDAVPHYAENHAFQSTADLSEADRVRGEAEVEKVKWGLAALAEGRKSTEAGVLKVLHGLGYPDGTVTTGSFGPHRTSFTVSLGTLCVQGSLDGVVNGLVRAEAHGLYMEGTGCVKPQGGH

Radius of gyration: 27.95 Å; Cα contacts (8 Å, |Δi|>4): 218; chains: 1; bounding box: 58×65×78 Å

Foldseek 3Di:
DDDDDDDDDDDDDDDDDDDDDDDDDDDDDDDDDDDDDDDDDDDDDDDDDDPDPDPPCPCVQQVLQDFDADDPVLQVVQVVVLVLLQVLCQVVLQVLPDDQVVSVVSVVVSVQDPPQKDWDDDPDFKIKMWGADDQKIKIWMFGSPPPSGRGIGITGQRPNPPGRDGDDDGD